Protein AF-A0A449BJX9-F1 (afdb_monomer_lite)

Sequence (53 aa):
MKDKKKTNRLWSGEFKLKVVLDIIENELSYSQAASKYDMYLSSGSLNDTLPAR

InterPro domains:
  IPR010921 Trp repressor/replication initiator [SSF48295] (5-42)
  IPR036388 Winged helix-like DNA-binding domain superfamily [G3DSA:1.10.10.10] (2-47)

Structure (mmCIF, N/CA/C/O backbone):
data_AF-A0A449BJX9-F1
#
_entry.id   AF-A0A449BJX9-F1
#
loop_
_atom_site.group_PDB
_atom_site.id
_atom_site.type_symbol
_atom_site.label_atom_id
_atom_site.label_alt_id
_atom_site.label_comp_id
_atom_site.label_asym_id
_atom_site.label_entity_id
_atom_site.label_seq_id
_atom_site.pdbx_PDB_ins_code
_atom_site.Cartn_x
_atom_site.Cartn_y
_atom_site.Cartn_z
_atom_site.occupancy
_atom_site.B_iso_or_equiv
_atom_site.auth_seq_id
_atom_site.auth_comp_id
_atom_site.auth_asym_id
_atom_site.auth_atom_id
_atom_site.pdbx_PDB_model_num
ATOM 1 N N . MET A 1 1 ? -32.674 -6.790 5.546 1.00 39.09 1 MET A N 1
ATOM 2 C CA . MET A 1 1 ? -31.447 -6.240 4.931 1.00 39.09 1 MET A CA 1
ATOM 3 C C . MET A 1 1 ? -30.363 -6.363 5.991 1.00 39.09 1 MET A C 1
ATOM 5 O O . MET A 1 1 ? -30.534 -5.771 7.041 1.00 39.09 1 MET A O 1
ATOM 9 N N . LYS A 1 2 ? -29.381 -7.265 5.829 1.00 45.03 2 LYS A N 1
ATOM 10 C CA . LYS A 1 2 ? -28.383 -7.540 6.880 1.00 45.03 2 LYS A CA 1
ATOM 11 C C . LYS A 1 2 ? -27.512 -6.298 7.070 1.00 45.03 2 LYS A C 1
ATOM 13 O O . LYS A 1 2 ? -26.904 -5.849 6.100 1.00 45.03 2 LYS A O 1
ATOM 18 N N . ASP A 1 3 ? -27.464 -5.766 8.286 1.00 51.47 3 ASP A N 1
ATOM 19 C CA . ASP A 1 3 ? -26.617 -4.642 8.669 1.00 51.47 3 ASP A CA 1
ATOM 20 C C . ASP A 1 3 ? -25.152 -4.978 8.375 1.00 51.47 3 ASP A C 1
ATOM 22 O O . ASP A 1 3 ? -24.481 -5.698 9.118 1.00 51.47 3 ASP A O 1
ATOM 26 N N . LYS A 1 4 ? -24.646 -4.486 7.240 1.00 55.00 4 LYS A N 1
ATOM 27 C CA . LYS A 1 4 ? -23.218 -4.507 6.942 1.00 55.00 4 LYS A CA 1
ATOM 28 C C . LYS A 1 4 ? -22.564 -3.600 7.980 1.00 55.00 4 LYS A C 1
ATOM 30 O O . LYS A 1 4 ? -22.600 -2.379 7.832 1.00 55.00 4 LYS A O 1
ATOM 35 N N . LYS A 1 5 ? -22.008 -4.187 9.047 1.00 48.56 5 LYS A N 1
ATOM 36 C CA . LYS A 1 5 ? -21.131 -3.480 9.988 1.00 48.56 5 LYS A CA 1
ATOM 37 C C . LYS A 1 5 ? -20.055 -2.795 9.151 1.00 48.56 5 LYS A C 1
ATOM 39 O O . LYS A 1 5 ? -19.155 -3.460 8.649 1.00 48.56 5 LYS A O 1
ATOM 44 N N . LYS A 1 6 ? -20.181 -1.479 8.956 1.00 52.59 6 LYS A N 1
ATOM 45 C CA . LYS A 1 6 ? -19.138 -0.661 8.342 1.00 52.59 6 LYS A CA 1
ATOM 46 C C . LYS A 1 6 ? -17.930 -0.785 9.257 1.00 52.59 6 LYS A C 1
ATOM 48 O O . LYS A 1 6 ? -17.881 -0.157 10.312 1.00 52.59 6 LYS A O 1
ATOM 53 N N . THR A 1 7 ? -16.987 -1.646 8.900 1.00 51.69 7 THR A N 1
ATOM 54 C CA . THR A 1 7 ? -15.679 -1.695 9.539 1.00 51.69 7 THR A CA 1
ATOM 55 C C . THR A 1 7 ? -14.987 -0.391 9.180 1.00 51.69 7 THR A C 1
ATOM 57 O O . THR A 1 7 ? -14.345 -0.289 8.137 1.00 51.69 7 THR A O 1
ATOM 60 N N . ASN A 1 8 ? -15.186 0.640 10.001 1.00 56.19 8 ASN A N 1
ATOM 61 C CA . ASN A 1 8 ? -14.484 1.906 9.870 1.00 56.19 8 ASN A CA 1
ATOM 62 C C . ASN A 1 8 ? -13.044 1.688 10.355 1.00 56.19 8 ASN A C 1
ATOM 64 O O . ASN A 1 8 ? -12.686 2.035 11.479 1.00 56.19 8 ASN A O 1
ATOM 68 N N . ARG A 1 9 ? -12.248 0.982 9.543 1.00 64.50 9 ARG A N 1
ATOM 69 C CA . ARG A 1 9 ? -10.840 0.699 9.816 1.00 64.50 9 ARG A CA 1
ATOM 70 C C . ARG A 1 9 ? -10.067 1.983 9.533 1.00 64.50 9 ARG A C 1
ATOM 72 O O . ARG A 1 9 ? -9.623 2.222 8.417 1.00 64.50 9 ARG A O 1
ATOM 79 N N . LEU A 1 10 ? -9.972 2.847 10.540 1.00 71.62 10 LEU A N 1
ATOM 80 C CA . LEU A 1 10 ? -9.138 4.041 10.477 1.00 71.62 10 LEU A CA 1
ATOM 81 C C . LEU A 1 10 ? -7.671 3.606 10.536 1.00 71.62 10 LEU A C 1
ATOM 83 O O . LEU A 1 10 ? -7.200 3.113 11.559 1.00 71.62 10 LEU A O 1
ATOM 87 N N . TRP A 1 11 ? -6.954 3.754 9.424 1.00 81.31 11 TRP A N 1
ATOM 88 C CA . TRP A 1 11 ? -5.517 3.501 9.380 1.00 81.31 11 TRP A CA 1
ATOM 89 C C . TRP A 1 11 ? -4.742 4.643 10.037 1.00 81.31 11 TRP A C 1
ATOM 91 O O . TRP A 1 11 ? -5.026 5.817 9.773 1.00 81.31 11 TRP A O 1
ATOM 101 N N . SER A 1 12 ? -3.737 4.300 10.846 1.00 85.06 12 SER A N 1
ATOM 102 C CA . SER A 1 12 ? -2.822 5.281 11.431 1.00 85.06 12 SER A CA 1
ATOM 103 C C . SER A 1 12 ? -2.026 6.017 10.346 1.00 85.06 12 SER A C 1
ATOM 105 O O . SER A 1 12 ? -1.845 5.517 9.231 1.00 85.06 12 SER A O 1
ATOM 107 N N . GLY A 1 13 ? -1.537 7.220 10.664 1.00 85.38 13 GLY A N 1
ATOM 108 C CA . GLY A 1 13 ? -0.691 7.992 9.746 1.00 85.38 13 GLY A CA 1
ATOM 109 C C . GLY A 1 13 ? 0.576 7.231 9.342 1.00 85.38 13 GLY A C 1
ATOM 110 O O . GLY A 1 13 ? 0.917 7.184 8.164 1.00 85.38 13 GLY A O 1
ATOM 111 N N . GLU A 1 14 ? 1.205 6.546 10.297 1.00 89.12 14 GLU A N 1
ATOM 112 C CA . GLU A 1 14 ? 2.383 5.701 10.065 1.00 89.12 14 GLU A CA 1
ATOM 113 C C . GLU A 1 14 ? 2.091 4.540 9.111 1.00 89.12 14 GLU A C 1
ATOM 115 O O . GLU A 1 14 ? 2.894 4.238 8.231 1.00 89.12 14 GLU A O 1
ATOM 120 N N . PHE A 1 15 ? 0.914 3.917 9.232 1.00 86.88 15 PHE A N 1
ATOM 121 C CA . PHE A 1 15 ? 0.509 2.850 8.323 1.00 86.88 15 PHE A CA 1
ATOM 122 C C . PHE A 1 15 ? 0.369 3.365 6.888 1.00 86.88 15 PHE A C 1
ATOM 124 O O . PHE A 1 15 ? 0.857 2.732 5.957 1.00 86.88 15 PHE A O 1
ATOM 131 N N . LYS A 1 16 ? -0.239 4.544 6.704 1.00 86.31 16 LYS A N 1
ATOM 132 C CA . LYS A 1 16 ? -0.361 5.169 5.379 1.00 86.31 16 LYS A CA 1
ATOM 133 C C .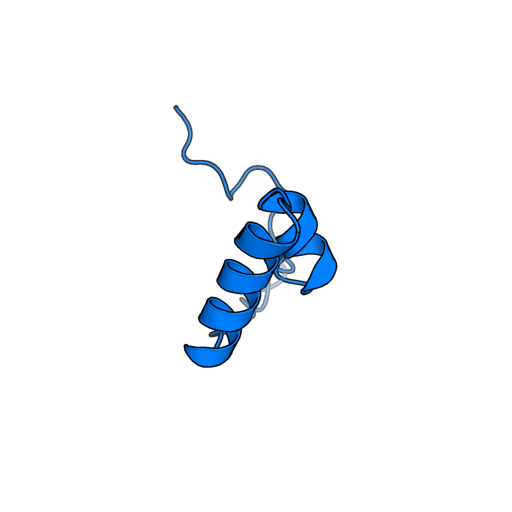 LYS A 1 16 ? 1.006 5.505 4.782 1.00 86.31 16 LYS A C 1
ATOM 135 O O . LYS A 1 16 ? 1.222 5.239 3.605 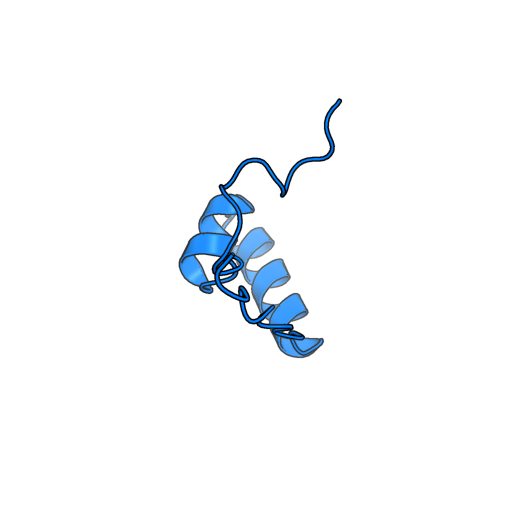1.00 86.31 16 LYS A O 1
ATOM 140 N N . LEU A 1 17 ? 1.927 6.040 5.585 1.00 92.19 17 LEU A N 1
ATOM 141 C CA . LEU A 1 17 ? 3.294 6.335 5.143 1.00 92.19 17 LEU A CA 1
ATOM 142 C C . LEU A 1 17 ? 4.023 5.070 4.691 1.00 92.19 17 LEU A C 1
ATOM 144 O O . LEU A 1 17 ? 4.599 5.061 3.609 1.00 92.19 17 LEU A O 1
ATOM 148 N N . LYS A 1 18 ? 3.930 3.984 5.465 1.00 90.94 18 LYS A N 1
ATOM 149 C CA . LYS A 1 18 ? 4.524 2.693 5.104 1.00 90.94 18 LYS A CA 1
ATOM 150 C C . LYS A 1 18 ? 4.012 2.180 3.757 1.00 90.94 18 LYS A C 1
ATOM 152 O O . LYS A 1 18 ? 4.804 1.751 2.928 1.00 90.94 18 LYS A O 1
ATOM 157 N N . VAL A 1 19 ? 2.701 2.245 3.534 1.00 87.88 19 VAL A N 1
ATOM 158 C CA . VAL A 1 19 ? 2.074 1.824 2.273 1.00 87.88 19 VAL A CA 1
ATOM 159 C C . VAL A 1 19 ? 2.572 2.667 1.096 1.00 87.88 19 VAL A C 1
ATOM 161 O O . VAL A 1 19 ? 2.884 2.117 0.046 1.00 87.88 19 VAL A O 1
ATOM 164 N N . VAL A 1 20 ? 2.657 3.991 1.262 1.00 90.31 20 VAL A N 1
ATOM 165 C CA . VAL A 1 20 ? 3.118 4.906 0.203 1.00 90.31 20 VAL A CA 1
ATOM 166 C C . VAL A 1 20 ? 4.591 4.682 -0.129 1.00 90.31 20 VAL A C 1
ATOM 168 O O . VAL A 1 20 ? 4.940 4.632 -1.304 1.00 90.31 20 VAL A O 1
ATOM 171 N N . LEU A 1 21 ? 5.445 4.511 0.881 1.00 93.88 21 LEU A N 1
ATOM 172 C CA . LEU A 1 21 ? 6.861 4.208 0.668 1.00 93.88 21 LEU A CA 1
ATOM 173 C C . LEU A 1 21 ? 7.033 2.894 -0.091 1.00 93.88 21 LEU A C 1
ATOM 175 O O . LEU A 1 21 ? 7.738 2.853 -1.088 1.00 93.88 21 LEU A O 1
ATOM 179 N N . ASP A 1 22 ? 6.306 1.855 0.307 1.00 89.25 22 ASP A N 1
ATOM 180 C CA . ASP A 1 22 ? 6.365 0.544 -0.336 1.00 89.25 22 ASP A CA 1
ATOM 181 C C . ASP A 1 22 ? 5.857 0.570 -1.792 1.00 89.25 22 ASP A C 1
A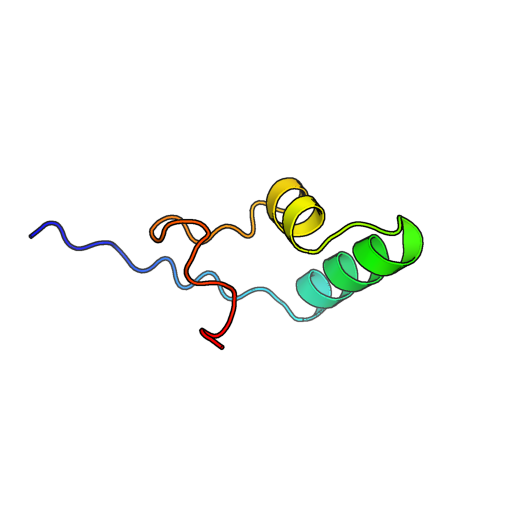TOM 183 O O . ASP A 1 22 ? 6.365 -0.172 -2.630 1.00 89.25 22 ASP A O 1
ATOM 187 N N . ILE A 1 23 ? 4.894 1.446 -2.107 1.00 90.00 23 ILE A N 1
ATOM 188 C CA . ILE A 1 23 ? 4.440 1.723 -3.481 1.00 90.00 23 ILE A CA 1
ATOM 189 C C . ILE A 1 23 ? 5.555 2.350 -4.318 1.00 90.00 23 ILE A C 1
ATOM 191 O O . ILE A 1 23 ? 5.760 1.936 -5.454 1.00 90.00 23 ILE A O 1
ATOM 195 N N . ILE A 1 24 ? 6.264 3.336 -3.767 1.00 93.06 24 ILE A N 1
ATOM 196 C CA . ILE A 1 24 ? 7.323 4.062 -4.479 1.00 93.06 24 ILE A CA 1
ATOM 197 C C . ILE A 1 24 ? 8.566 3.181 -4.646 1.00 93.06 24 ILE A C 1
ATOM 199 O O . ILE A 1 24 ? 9.113 3.101 -5.738 1.00 93.06 24 ILE A O 1
ATOM 203 N N . GLU A 1 25 ? 9.002 2.504 -3.583 1.00 93.19 25 GLU A N 1
ATOM 204 C CA . GLU A 1 25 ? 10.238 1.714 -3.561 1.00 93.19 25 GLU A CA 1
ATOM 205 C C . GLU A 1 25 ? 10.156 0.451 -4.420 1.00 93.19 25 GLU A C 1
ATOM 207 O O . GLU A 1 25 ? 11.145 0.063 -5.035 1.00 93.19 25 GLU A O 1
ATOM 212 N N . ASN A 1 26 ? 8.987 -0.193 -4.465 1.00 90.56 26 ASN A N 1
ATOM 213 C CA . ASN A 1 26 ? 8.786 -1.441 -5.204 1.00 90.56 26 ASN A CA 1
ATOM 214 C C . ASN A 1 26 ? 7.952 -1.248 -6.478 1.00 90.56 26 ASN A C 1
ATOM 216 O O . ASN A 1 26 ? 7.489 -2.235 -7.050 1.00 90.56 26 ASN A O 1
ATOM 220 N N . GLU A 1 27 ? 7.711 0.006 -6.876 1.00 90.31 27 GLU A N 1
ATOM 221 C CA . GLU A 1 27 ? 6.888 0.391 -8.031 1.00 90.31 27 GLU A CA 1
ATOM 222 C C . GLU A 1 27 ? 5.533 -0.348 -8.076 1.00 90.31 27 GLU A C 1
ATOM 224 O O . GLU A 1 27 ? 5.041 -0.761 -9.130 1.00 90.31 27 GLU A O 1
ATOM 229 N N . LEU A 1 28 ? 4.918 -0.551 -6.905 1.00 81.12 28 LEU A N 1
ATOM 230 C CA . LEU A 1 28 ? 3.664 -1.293 -6.797 1.00 81.12 28 LEU A CA 1
ATOM 231 C C . LEU A 1 28 ? 2.499 -0.429 -7.265 1.00 81.12 28 LEU A C 1
ATOM 233 O O . LEU A 1 28 ? 2.326 0.715 -6.851 1.00 81.12 28 LEU A O 1
ATOM 237 N N . SER A 1 29 ? 1.600 -1.017 -8.046 1.00 85.25 29 SER A N 1
ATOM 238 C CA . SER A 1 29 ? 0.300 -0.399 -8.289 1.00 85.25 29 SER A CA 1
ATOM 239 C C . SER A 1 29 ? -0.517 -0.310 -6.995 1.00 85.25 29 SER A C 1
ATOM 241 O O . SER A 1 29 ? -0.390 -1.136 -6.084 1.00 85.25 29 SER A O 1
ATOM 243 N N . TYR A 1 30 ? -1.436 0.656 -6.938 1.00 80.31 30 TYR A N 1
ATOM 244 C CA . TYR A 1 30 ? -2.351 0.814 -5.805 1.00 80.31 30 TYR A CA 1
ATOM 245 C C . TYR A 1 30 ? -3.109 -0.483 -5.476 1.00 80.31 30 TYR A C 1
ATOM 247 O O . TYR A 1 30 ? -3.245 -0.844 -4.310 1.00 80.31 30 TYR A O 1
ATOM 255 N N . SER A 1 31 ? -3.549 -1.226 -6.495 1.00 82.50 31 SER A N 1
ATOM 256 C CA . SER A 1 31 ? -4.236 -2.512 -6.328 1.00 82.50 31 SER A CA 1
ATOM 257 C C . SER A 1 31 ? -3.333 -3.579 -5.703 1.00 82.50 31 SER A C 1
ATOM 259 O O . SER A 1 31 ? -3.779 -4.326 -4.835 1.00 82.50 31 SER A O 1
ATOM 261 N N . GLN A 1 32 ? -2.057 -3.635 -6.094 1.00 84.44 32 GLN A N 1
ATOM 262 C CA . GLN A 1 32 ? -1.092 -4.567 -5.504 1.00 84.44 32 GLN A CA 1
ATOM 263 C C . GLN A 1 32 ? -0.808 -4.222 -4.041 1.00 84.44 32 GLN A C 1
ATOM 265 O O . GLN A 1 32 ? -0.831 -5.111 -3.191 1.00 84.44 32 GLN A O 1
ATOM 270 N N . ALA A 1 33 ? -0.615 -2.940 -3.723 1.00 85.62 33 ALA A N 1
ATOM 271 C CA . ALA A 1 33 ? -0.457 -2.496 -2.343 1.00 85.62 33 ALA A CA 1
ATOM 272 C C . ALA A 1 33 ? -1.721 -2.783 -1.513 1.00 85.62 33 ALA A C 1
ATOM 274 O O . ALA A 1 33 ? -1.628 -3.305 -0.403 1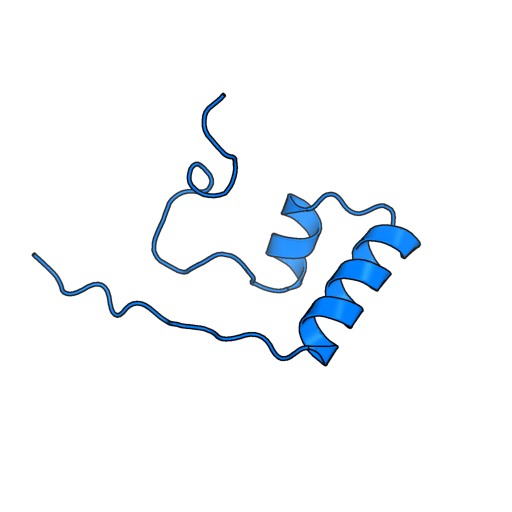.00 85.62 33 ALA A O 1
ATOM 275 N N . ALA A 1 34 ? -2.913 -2.535 -2.060 1.00 83.50 34 ALA A N 1
ATOM 276 C CA . ALA A 1 34 ? -4.177 -2.842 -1.394 1.00 83.50 34 ALA A CA 1
ATOM 277 C C . ALA A 1 34 ? -4.326 -4.328 -1.056 1.00 83.50 34 ALA A C 1
ATOM 279 O O . ALA A 1 34 ? -4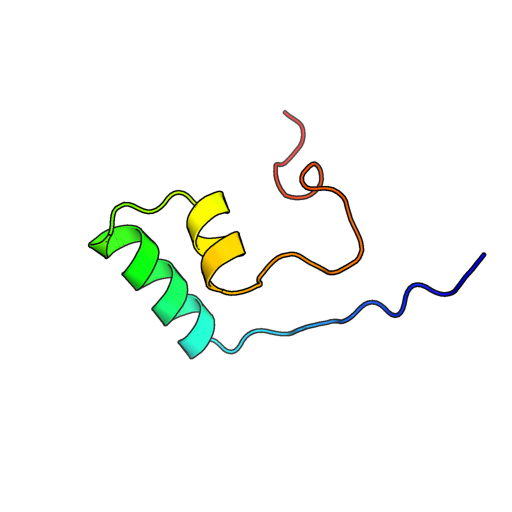.760 -4.653 0.050 1.00 83.50 34 ALA A O 1
ATOM 280 N N . SER A 1 35 ? -3.893 -5.216 -1.954 1.00 83.81 35 SER A N 1
ATOM 281 C CA . SER A 1 35 ? -3.853 -6.655 -1.691 1.00 83.81 35 SER A CA 1
ATOM 282 C C . SER A 1 35 ? -2.786 -7.047 -0.672 1.00 83.81 35 SER A C 1
ATOM 284 O O . SER A 1 35 ? -3.050 -7.889 0.181 1.00 83.81 35 SER A O 1
ATOM 286 N N . LYS A 1 36 ? -1.593 -6.444 -0.735 1.00 86.00 36 LYS A N 1
ATOM 287 C CA . LYS A 1 36 ? -0.478 -6.731 0.182 1.00 86.00 36 LYS A CA 1
ATOM 288 C C . LYS A 1 36 ? -0.803 -6.344 1.628 1.00 86.00 36 LYS A C 1
ATOM 290 O O . LYS A 1 36 ? -0.388 -7.033 2.555 1.00 86.00 36 LYS A O 1
ATOM 295 N N . TYR A 1 37 ? -1.552 -5.259 1.816 1.00 86.19 37 TYR A N 1
ATOM 296 C CA . TYR A 1 37 ? -1.874 -4.690 3.128 1.00 86.19 37 TYR A CA 1
ATOM 297 C C . TYR A 1 37 ? -3.312 -4.939 3.596 1.00 86.19 37 TYR A C 1
ATOM 299 O O . TYR A 1 37 ? -3.728 -4.339 4.590 1.00 86.19 37 TYR A O 1
ATOM 307 N N . ASP A 1 38 ? -4.069 -5.795 2.900 1.00 80.38 38 ASP A N 1
ATOM 308 C CA . ASP A 1 38 ? -5.478 -6.083 3.208 1.00 80.38 38 ASP A CA 1
ATOM 309 C C . ASP A 1 38 ? -6.304 -4.789 3.388 1.00 80.38 38 ASP A C 1
ATOM 311 O O . ASP A 1 38 ? -7.085 -4.612 4.326 1.00 80.38 38 ASP A O 1
ATOM 315 N N . MET A 1 39 ? -6.067 -3.816 2.499 1.00 79.31 39 MET A N 1
ATOM 316 C CA . MET A 1 39 ? -6.744 -2.514 2.531 1.00 79.31 39 MET A CA 1
ATOM 317 C C . MET A 1 39 ? -8.107 -2.545 1.834 1.00 79.31 39 MET A C 1
ATOM 319 O O . MET A 1 39 ? -8.799 -1.526 1.803 1.00 79.31 39 MET A O 1
ATOM 323 N N . TYR A 1 40 ? -8.520 -3.692 1.289 1.00 71.00 40 TYR A N 1
ATOM 324 C CA . TYR A 1 40 ? -9.857 -3.845 0.734 1.00 71.00 40 TYR A CA 1
ATOM 325 C C . TYR A 1 40 ? -10.899 -3.715 1.845 1.00 71.00 40 TYR A C 1
ATOM 327 O O . TYR A 1 40 ? -10.935 -4.477 2.812 1.00 71.00 40 TYR A O 1
ATOM 335 N N . LEU A 1 41 ? -11.779 -2.728 1.704 1.00 57.34 41 LEU A N 1
ATOM 336 C CA . LEU A 1 41 ? -12.937 -2.585 2.573 1.00 57.34 41 LEU A CA 1
ATOM 337 C C . LEU A 1 41 ? -13.811 -3.832 2.388 1.00 57.34 41 LEU A C 1
ATOM 339 O O . LEU A 1 41 ? -14.272 -4.106 1.283 1.00 57.34 41 LEU A O 1
ATOM 343 N N . SER A 1 42 ? -14.061 -4.573 3.469 1.00 52.06 42 SER A N 1
ATOM 344 C CA . SER A 1 42 ? -14.792 -5.856 3.514 1.00 52.06 42 SER A CA 1
ATOM 345 C C . SER A 1 42 ? -16.273 -5.792 3.054 1.00 52.06 42 SER A C 1
ATOM 347 O O . SER A 1 42 ? -17.104 -6.589 3.478 1.00 52.06 42 SER A O 1
ATOM 349 N N . SER A 1 43 ? -16.693 -4.839 2.212 1.00 51.06 43 SER A N 1
ATOM 350 C CA . SER A 1 43 ? -18.114 -4.726 1.845 1.00 51.06 43 SER A CA 1
ATOM 351 C C . SER A 1 43 ? -18.495 -4.066 0.512 1.00 51.06 43 SER A C 1
ATOM 353 O O . SER A 1 43 ? -19.702 -3.950 0.261 1.00 51.06 43 SER A O 1
ATOM 355 N N . GLY A 1 44 ? -17.553 -3.717 -0.365 1.00 46.09 44 GLY A N 1
ATOM 356 C CA . GLY A 1 44 ? -17.857 -3.141 -1.682 1.00 46.09 44 GLY A CA 1
ATOM 357 C C . GLY A 1 44 ? -16.929 -3.710 -2.743 1.00 46.09 44 GLY A C 1
ATOM 358 O O . GLY A 1 44 ? -15.742 -3.873 -2.483 1.00 46.09 44 GLY A O 1
ATOM 359 N N . SER A 1 45 ? -17.470 -4.078 -3.906 1.00 46.28 45 SER A N 1
ATOM 360 C CA . SER A 1 45 ? -16.657 -4.570 -5.021 1.00 46.28 45 SER A CA 1
ATOM 361 C C . SER A 1 45 ? -15.573 -3.549 -5.380 1.00 46.28 45 SER A C 1
ATOM 363 O O . SER A 1 45 ? -15.766 -2.352 -5.176 1.00 46.28 45 SER A O 1
ATOM 365 N N . LEU A 1 46 ? -14.476 -4.026 -5.970 1.00 48.84 46 LEU A N 1
ATOM 366 C CA . LEU A 1 46 ? -13.321 -3.259 -6.461 1.00 48.84 46 LEU A CA 1
ATOM 367 C C . LEU A 1 46 ? -13.659 -2.014 -7.325 1.00 48.84 46 LEU A C 1
ATOM 369 O O . LEU A 1 46 ? -12.764 -1.245 -7.659 1.00 48.84 46 LEU A O 1
ATOM 373 N N . ASN A 1 47 ? -14.928 -1.829 -7.701 1.00 47.62 47 ASN A N 1
ATOM 374 C CA . ASN A 1 47 ? -15.437 -0.719 -8.501 1.00 47.62 47 ASN A CA 1
ATOM 375 C C . ASN A 1 47 ? -15.662 0.593 -7.722 1.00 47.62 47 ASN A C 1
ATOM 377 O O . ASN A 1 47 ? -15.836 1.620 -8.364 1.00 47.62 47 ASN A O 1
ATOM 381 N N . ASP A 1 48 ? -15.642 0.599 -6.383 1.00 49.00 48 ASP A N 1
ATOM 382 C CA . ASP A 1 48 ? -15.904 1.826 -5.598 1.00 49.00 48 ASP A CA 1
ATOM 383 C C . ASP A 1 48 ? -14.646 2.682 -5.319 1.00 49.00 48 ASP A C 1
ATOM 385 O O . ASP A 1 48 ? -14.746 3.750 -4.716 1.00 49.00 48 ASP A O 1
ATOM 389 N N . THR A 1 49 ? -13.447 2.244 -5.729 1.00 52.31 49 THR A N 1
ATOM 390 C CA . THR A 1 49 ? -12.182 2.956 -5.433 1.00 52.31 49 THR A CA 1
ATOM 391 C C . THR A 1 49 ? -11.630 3.808 -6.574 1.00 52.31 49 THR A C 1
ATOM 393 O O . THR A 1 49 ? -10.550 4.376 -6.428 1.00 52.31 49 THR A O 1
ATOM 396 N N . LEU A 1 50 ? -12.342 3.942 -7.693 1.00 46.47 50 LEU A N 1
ATOM 397 C CA . LEU A 1 50 ? -12.001 4.917 -8.729 1.00 46.47 50 LEU A CA 1
ATOM 398 C C . LEU A 1 50 ? -13.181 5.882 -8.884 1.00 46.47 50 LEU A C 1
ATOM 400 O O . LEU A 1 50 ? -14.306 5.404 -9.034 1.00 46.47 50 LEU A O 1
ATOM 404 N N . PRO A 1 51 ? -12.977 7.214 -8.834 1.00 37.72 51 PRO A N 1
ATOM 405 C CA . PRO A 1 51 ? -14.051 8.138 -9.166 1.00 37.72 51 PRO A CA 1
ATOM 406 C C . PRO A 1 51 ? -14.545 7.802 -10.576 1.00 37.72 51 PRO A C 1
ATOM 408 O O . PRO A 1 51 ? -13.744 7.684 -11.508 1.00 37.72 51 PRO A O 1
ATOM 411 N N . ALA A 1 52 ? -15.857 7.591 -10.712 1.00 53.25 52 ALA A N 1
ATOM 412 C CA . ALA A 1 52 ? -16.487 7.512 -12.019 1.00 53.25 52 ALA A CA 1
ATOM 413 C C . ALA A 1 52 ? -16.108 8.780 -12.797 1.00 53.25 52 ALA A C 1
ATOM 415 O O . ALA A 1 52 ? -16.167 9.881 -12.247 1.00 53.25 52 ALA A O 1
ATOM 416 N N . ARG A 1 53 ? -15.62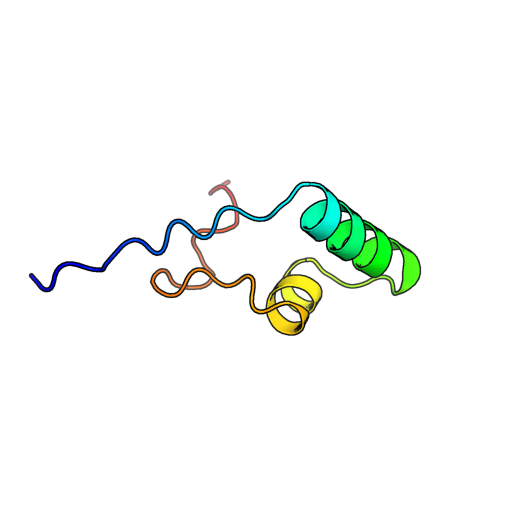7 8.561 -14.022 1.00 43.88 53 ARG A N 1
ATOM 417 C CA . ARG A 1 53 ? -15.140 9.579 -14.955 1.00 43.88 53 ARG A CA 1
ATOM 418 C C . ARG A 1 53 ? -16.078 10.773 -15.088 1.00 43.88 53 ARG A C 1
ATOM 420 O O . ARG A 1 53 ? -17.305 10.538 -15.154 1.00 43.88 53 ARG A O 1
#

Radius of gyration: 13.07 Å; chains: 1; bounding box: 42×17×26 Å

Organism: NCBI:txid264636

Foldseek 3Di:
DDPPPQPPPDDDPVRVVVLVCCCVVVVDDPVRSCVVVVVDRPDDPPVPPDPDD

pLDDT: mean 70.81, std 18.55, range [37.72, 93.88]

Secondary structure (DSSP, 8-state):
------------HHHHHHHHHHHHHTT--HHHHHHHTT-S-TTS-GGGGS---